Protein AF-A0A2T0BB60-F1 (afdb_monomer_lite)

Secondary structure (DSSP, 8-state):
------HHHHGGGS-HHHHHHHHHHHHHHHHHHHHHHHHHHHHHHHHHHHHHHHHHHHHH---TT-HHHHHHHHHHHHHHHHHHHHHHHHHHHHHHHHHHHHHHHHHHHHHHHHT-SSTHHHHHHHHHHHHHTT--TT-

Organism: NCBI:txid52704

Radius of gyration: 24.25 Å; chains: 1; bounding box: 61×19×67 Å

pLDDT: mean 75.17, std 13.66, range [28.28, 90.0]

Sequence (139 aa):
MYKSINVEELYPQLNPKIKEEIQEVYRAKAKYEFLAMVSVILYSIIGLIFIYMFRNIIFKKHYFFNLNSLFNFCKIIIIIGGALFIVSSINNIPKNAYKKAVISLTKLFIMDICDCTSTCHCRNLVISDLHKHGINLLS

Foldseek 3Di:
DDPQDPLVVLVVVDDVVLNVLVVQLVVLVVVLVVLVVVLVVLVVVLVVVLVVVVCCLPPVDPPPDDPVSVVVNVVSVVVSVVSNVVSVVVNVVSVVSNVVSLQVSLVVLVVVVVVDDPSVVSSVSVQVVCVVVVRHSPD

Structure (mmCIF, N/CA/C/O backbone):
data_AF-A0A2T0BB60-F1
#
_entry.id   AF-A0A2T0BB60-F1
#
loop_
_atom_site.group_PDB
_atom_site.id
_atom_site.type_symbol
_atom_site.label_atom_id
_atom_site.label_alt_id
_atom_site.label_comp_id
_atom_site.label_asym_id
_atom_site.label_entity_id
_atom_site.label_seq_id
_atom_site.pdbx_PDB_ins_code
_atom_site.Cartn_x
_atom_site.Cartn_y
_atom_site.Cartn_z
_atom_site.occupancy
_atom_site.B_iso_or_equiv
_atom_site.auth_seq_id
_atom_site.auth_comp_id
_atom_site.auth_asym_id
_atom_site.auth_atom_id
_atom_site.pdbx_PDB_model_num
ATOM 1 N N . MET A 1 1 ? -29.743 1.229 -4.498 1.00 30.45 1 MET A N 1
ATOM 2 C CA . MET A 1 1 ? -30.095 2.050 -3.321 1.00 30.45 1 MET A CA 1
ATOM 3 C C . MET A 1 1 ? -29.820 1.196 -2.088 1.00 30.45 1 MET A C 1
ATOM 5 O O . MET A 1 1 ? -30.669 0.416 -1.683 1.00 30.45 1 MET A O 1
ATOM 9 N N . TYR A 1 2 ? -28.576 1.198 -1.608 1.00 28.28 2 TYR A N 1
ATOM 10 C CA . TYR A 1 2 ? -28.154 0.330 -0.508 1.00 28.28 2 TYR A CA 1
ATOM 11 C C . TYR A 1 2 ? -28.341 1.086 0.803 1.00 28.28 2 TYR A C 1
ATOM 13 O O . TYR A 1 2 ? -27.730 2.133 0.988 1.00 28.28 2 TYR A O 1
ATOM 21 N N . LYS A 1 3 ? -29.196 0.564 1.692 1.00 34.12 3 LYS A N 1
ATOM 22 C CA . LYS A 1 3 ? -29.244 0.988 3.094 1.00 34.12 3 LYS A CA 1
ATOM 23 C C . LYS A 1 3 ? -27.885 0.658 3.713 1.00 34.12 3 LYS A C 1
ATOM 25 O O . LYS A 1 3 ? -27.627 -0.496 4.060 1.00 34.12 3 LYS A O 1
ATOM 30 N N . SER A 1 4 ? -27.000 1.650 3.785 1.00 38.69 4 SER A N 1
ATOM 31 C CA . SER A 1 4 ? -25.900 1.632 4.735 1.00 38.69 4 SER A CA 1
ATOM 32 C C . SER A 1 4 ? -26.531 1.469 6.110 1.00 38.69 4 SER A C 1
ATOM 34 O O . SER A 1 4 ? -27.452 2.191 6.484 1.00 38.69 4 SER A O 1
ATOM 36 N N . ILE A 1 5 ? -26.092 0.458 6.847 1.00 42.22 5 ILE A N 1
ATOM 37 C CA . ILE A 1 5 ? -26.341 0.427 8.284 1.00 42.22 5 ILE A CA 1
ATOM 38 C C . ILE A 1 5 ? -25.773 1.746 8.829 1.00 42.22 5 ILE A C 1
ATOM 40 O O . ILE A 1 5 ? -24.686 2.136 8.405 1.00 42.22 5 ILE A O 1
ATOM 44 N N . ASN A 1 6 ? -26.532 2.432 9.685 1.00 45.09 6 ASN A N 1
ATOM 45 C CA . ASN A 1 6 ? -26.247 3.733 10.300 1.00 45.09 6 ASN A CA 1
ATOM 46 C C . ASN A 1 6 ? -24.914 3.761 11.083 1.00 45.09 6 ASN A C 1
ATOM 48 O O . ASN A 1 6 ? -24.901 3.881 12.306 1.00 45.09 6 ASN A O 1
ATOM 52 N N . VAL A 1 7 ? -23.767 3.672 10.405 1.00 52.38 7 VAL A N 1
ATOM 53 C CA . VAL A 1 7 ? -22.451 3.881 11.029 1.00 52.38 7 VAL A CA 1
ATOM 54 C C . VAL A 1 7 ? -22.387 5.302 11.604 1.00 52.38 7 VAL A C 1
ATOM 56 O O . VAL A 1 7 ? -21.813 5.488 12.669 1.00 52.38 7 VAL A O 1
ATOM 59 N N . GLU A 1 8 ? -23.080 6.273 11.001 1.00 53.25 8 GLU A N 1
ATOM 60 C CA . GLU A 1 8 ? -23.204 7.647 11.513 1.00 53.25 8 GLU A CA 1
ATOM 61 C C . GLU A 1 8 ? -23.930 7.768 12.866 1.00 53.25 8 GLU A C 1
ATOM 63 O O . GLU A 1 8 ? -23.579 8.649 13.645 1.00 53.25 8 GLU A O 1
ATOM 68 N N . GLU A 1 9 ? -24.880 6.886 13.205 1.00 55.22 9 GLU A N 1
ATOM 69 C CA . GLU A 1 9 ? -25.570 6.938 14.512 1.00 55.22 9 GLU A CA 1
ATOM 70 C C . GLU A 1 9 ? -24.784 6.230 15.627 1.00 55.22 9 GLU A C 1
ATOM 72 O O . GLU A 1 9 ? -24.948 6.539 16.808 1.00 55.22 9 GLU A O 1
ATOM 77 N N . LEU A 1 10 ? -23.896 5.299 15.264 1.00 60.03 10 LEU A N 1
ATOM 78 C CA . LEU A 1 10 ? -23.135 4.464 16.202 1.00 60.03 10 LEU A CA 1
ATOM 79 C C . LEU A 1 10 ? -21.695 4.958 16.412 1.00 60.03 10 LEU A C 1
ATOM 81 O O . LEU A 1 10 ? -21.126 4.769 17.488 1.00 60.03 10 LEU A 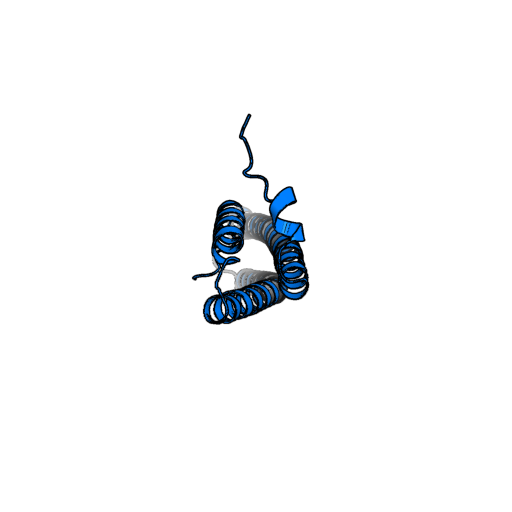O 1
ATOM 85 N N . TYR A 1 11 ? -21.119 5.658 15.431 1.00 62.97 11 TYR A N 1
ATOM 86 C CA . TYR A 1 11 ? -19.813 6.312 15.540 1.00 62.97 11 TYR A CA 1
ATOM 87 C C . TYR A 1 11 ? -19.708 7.309 16.713 1.00 62.97 11 TYR A C 1
ATOM 89 O O . TYR A 1 11 ? -18.658 7.357 17.356 1.00 62.97 11 TYR A O 1
ATOM 97 N N . PRO A 1 12 ? -20.754 8.081 17.081 1.00 66.06 12 PRO A N 1
ATOM 98 C CA . PRO A 1 12 ? -20.740 8.950 18.256 1.00 66.06 12 PRO A CA 1
ATOM 99 C C . PRO A 1 12 ? -20.529 8.194 19.574 1.00 66.06 12 PRO A C 1
ATOM 101 O O . PRO A 1 12 ? -19.907 8.749 20.477 1.00 66.06 12 PRO A O 1
ATOM 104 N N . GLN A 1 13 ? -20.969 6.936 19.659 1.00 67.38 13 GLN A N 1
ATOM 105 C CA . GLN A 1 13 ? -20.928 6.121 20.878 1.00 67.38 13 GLN A CA 1
ATOM 106 C C . GLN A 1 13 ? -19.587 5.403 21.095 1.00 67.38 13 GLN A C 1
ATOM 108 O O . GLN A 1 13 ? -19.355 4.848 22.166 1.00 67.38 13 GLN A O 1
ATOM 113 N N . LEU A 1 14 ? -18.694 5.409 20.100 1.00 70.19 14 LEU A N 1
ATOM 114 C CA . LEU A 1 14 ? -17.349 4.851 20.250 1.00 70.19 14 LEU A CA 1
ATOM 115 C C . LEU A 1 14 ? -16.504 5.695 21.204 1.00 70.19 14 LEU A C 1
ATOM 117 O O . LEU A 1 14 ? -16.644 6.918 21.278 1.00 70.19 14 LEU A O 1
ATOM 121 N N . ASN A 1 15 ? -15.547 5.040 21.856 1.00 76.25 15 ASN A N 1
ATOM 122 C CA . ASN A 1 15 ? -14.494 5.723 22.591 1.00 76.25 15 ASN A CA 1
ATOM 123 C C . ASN A 1 15 ? -13.767 6.716 21.651 1.00 76.25 15 ASN A C 1
ATOM 125 O O . ASN A 1 15 ? -13.384 6.321 20.544 1.00 76.25 15 ASN A O 1
ATOM 129 N N . PRO A 1 16 ? -13.560 7.989 22.046 1.00 80.00 16 PRO A N 1
ATOM 130 C CA . PRO A 1 16 ? -12.864 8.985 21.225 1.00 80.00 16 PRO A CA 1
ATOM 131 C C . PRO A 1 16 ? -11.505 8.500 20.704 1.00 80.00 16 PRO A C 1
ATOM 133 O O . PRO A 1 16 ? -11.185 8.746 19.543 1.00 80.00 16 PRO A O 1
ATOM 136 N N . LYS A 1 17 ? -10.766 7.711 21.493 1.00 82.12 17 LYS A N 1
ATOM 137 C CA . LYS A 1 17 ? -9.478 7.138 21.079 1.00 82.12 17 LYS A CA 1
ATOM 138 C C . LYS A 1 17 ? -9.600 6.182 19.885 1.00 82.12 17 LYS A C 1
ATOM 140 O O . LYS A 1 17 ? -8.752 6.176 19.002 1.00 82.12 17 LYS A O 1
ATOM 145 N N . ILE A 1 18 ? -10.675 5.392 19.829 1.00 81.25 18 ILE A N 1
ATOM 146 C CA . ILE A 1 18 ? -10.946 4.487 18.701 1.00 81.25 18 ILE A CA 1
ATOM 147 C C . ILE A 1 18 ? -11.298 5.298 17.448 1.00 81.25 18 ILE A C 1
ATOM 149 O O . ILE A 1 18 ? -10.870 4.949 16.352 1.00 81.25 18 ILE A O 1
ATOM 153 N N . LYS A 1 19 ? -12.033 6.408 17.596 1.00 81.69 19 LYS A N 1
ATOM 154 C CA . LYS A 1 19 ? -12.380 7.289 16.468 1.00 81.69 19 LYS A CA 1
ATOM 155 C C . LYS A 1 19 ? -11.147 7.932 15.839 1.00 81.69 19 LYS A C 1
ATOM 157 O O . LYS A 1 19 ? -11.060 8.000 14.616 1.00 81.69 19 LYS A O 1
ATOM 162 N N . GLU A 1 20 ? -10.209 8.404 16.656 1.00 85.81 20 GLU A N 1
ATOM 163 C CA . GLU A 1 20 ? -8.950 8.985 16.174 1.00 85.81 20 GLU A CA 1
ATOM 164 C C . GLU A 1 20 ? -8.145 7.970 15.354 1.00 85.81 20 GLU A C 1
ATOM 166 O O . GLU A 1 20 ? -7.708 8.268 14.243 1.00 85.81 20 GLU A O 1
ATOM 171 N N . GLU A 1 21 ? -8.043 6.739 15.846 1.00 85.19 21 GLU A N 1
ATOM 172 C CA . GLU A 1 21 ? -7.297 5.662 15.188 1.00 85.19 21 GLU A CA 1
ATOM 173 C C . GLU A 1 21 ? -7.980 5.171 13.906 1.00 85.19 21 GLU A C 1
ATOM 175 O O . GLU A 1 21 ? -7.317 4.902 12.904 1.00 85.19 21 GLU A O 1
ATOM 180 N N . ILE A 1 22 ? -9.315 5.148 13.868 1.00 85.12 22 ILE A N 1
ATOM 181 C CA . ILE A 1 22 ? -10.064 4.913 12.627 1.00 85.12 22 ILE A CA 1
ATOM 182 C C . ILE A 1 22 ? -9.724 5.989 11.585 1.00 85.12 22 ILE A C 1
ATOM 184 O O . ILE A 1 22 ? -9.427 5.662 10.432 1.00 85.12 22 ILE A O 1
ATOM 188 N N . GLN A 1 23 ? -9.724 7.271 11.968 1.00 86.56 23 GLN A N 1
ATOM 189 C CA . GLN A 1 23 ? -9.352 8.356 11.055 1.00 86.56 23 GLN A CA 1
ATOM 190 C C . GLN A 1 23 ? -7.903 8.237 10.574 1.00 86.56 23 GLN A C 1
ATOM 192 O O . GLN A 1 23 ? -7.628 8.494 9.398 1.00 86.56 23 GLN A O 1
ATOM 197 N N . GLU A 1 24 ? -6.977 7.836 11.445 1.00 87.94 24 GLU A N 1
ATOM 198 C CA . GLU A 1 24 ? -5.583 7.596 11.075 1.00 87.94 24 GLU A CA 1
ATOM 199 C C . GLU A 1 24 ? -5.461 6.468 10.043 1.00 87.94 24 GLU A C 1
ATOM 201 O O . GLU A 1 24 ? -4.794 6.647 9.019 1.00 87.94 24 GLU A O 1
ATOM 206 N N . VAL A 1 25 ? -6.171 5.354 10.240 1.00 87.69 25 VAL A N 1
ATOM 207 C CA . VAL A 1 25 ? -6.211 4.238 9.284 1.00 87.69 25 VAL A CA 1
ATOM 208 C C . VAL A 1 25 ? -6.734 4.692 7.921 1.00 87.69 25 VAL A C 1
ATOM 210 O O . VAL A 1 25 ? -6.100 4.392 6.907 1.00 87.69 25 VAL A O 1
ATOM 213 N N . TYR A 1 26 ? -7.833 5.451 7.866 1.00 86.31 26 TYR A N 1
ATOM 214 C CA . TYR A 1 26 ? -8.362 5.969 6.599 1.00 86.31 26 TYR A CA 1
ATOM 215 C C . TYR A 1 26 ? -7.388 6.928 5.905 1.00 86.31 26 TYR A C 1
ATOM 217 O O . TYR A 1 26 ? -7.154 6.802 4.701 1.00 86.31 26 TYR A O 1
ATOM 225 N N . ARG A 1 27 ? -6.764 7.855 6.646 1.00 87.94 27 ARG A N 1
ATOM 226 C CA . ARG A 1 27 ? -5.758 8.780 6.093 1.00 87.94 27 ARG A CA 1
ATOM 227 C C . ARG A 1 27 ? -4.540 8.031 5.552 1.00 87.94 27 ARG A C 1
ATOM 229 O O . ARG A 1 27 ? -4.076 8.323 4.448 1.00 87.94 27 ARG A O 1
ATOM 236 N N . ALA A 1 28 ? -4.029 7.059 6.306 1.00 86.75 28 ALA A N 1
ATOM 237 C CA . ALA A 1 28 ? -2.888 6.248 5.900 1.00 86.75 28 ALA A CA 1
ATOM 238 C C . ALA A 1 28 ? -3.219 5.383 4.675 1.00 86.75 28 ALA A C 1
ATOM 240 O O . ALA A 1 28 ? -2.400 5.286 3.758 1.00 86.75 28 ALA A O 1
ATOM 241 N N . LYS A 1 29 ? -4.432 4.822 4.622 1.00 87.00 29 LYS A N 1
ATOM 242 C CA . LYS A 1 29 ? -4.932 4.050 3.483 1.00 87.00 29 LYS A CA 1
ATOM 243 C C . LYS A 1 29 ? -5.022 4.893 2.215 1.00 87.00 29 LYS A C 1
ATOM 245 O O . LYS A 1 29 ? -4.436 4.510 1.208 1.00 87.00 29 LYS A O 1
ATOM 250 N N . ALA A 1 30 ? -5.673 6.054 2.275 1.00 85.69 30 ALA A N 1
ATOM 251 C CA . ALA A 1 30 ? -5.806 6.946 1.124 1.00 85.69 30 ALA A CA 1
ATOM 252 C C . ALA A 1 30 ? -4.433 7.365 0.570 1.00 85.69 30 ALA A C 1
ATOM 254 O O . ALA A 1 30 ? -4.198 7.337 -0.638 1.00 85.69 30 ALA A O 1
ATOM 255 N N . LYS A 1 31 ? -3.482 7.684 1.459 1.00 87.69 31 LYS A N 1
ATOM 256 C CA . LYS A 1 31 ? -2.104 8.016 1.073 1.00 87.69 31 LYS A CA 1
ATOM 257 C C . LYS A 1 31 ? -1.380 6.833 0.423 1.00 87.69 31 LYS A C 1
ATOM 259 O O . LYS A 1 31 ? -0.646 7.029 -0.545 1.00 87.69 31 LYS A O 1
ATOM 264 N N . TYR A 1 32 ? -1.565 5.625 0.952 1.00 88.44 32 TYR A N 1
ATOM 265 C CA . TYR A 1 32 ? -0.999 4.403 0.385 1.00 88.44 32 TYR A CA 1
ATOM 266 C C . TYR A 1 32 ? -1.568 4.098 -1.006 1.00 88.44 32 TYR A C 1
ATOM 268 O O . TYR A 1 32 ? -0.790 3.870 -1.929 1.00 88.44 32 TYR A O 1
ATOM 276 N N . GLU A 1 33 ? -2.888 4.149 -1.181 1.00 86.88 33 GLU A N 1
ATOM 277 C CA . GLU A 1 33 ? -3.550 3.896 -2.467 1.00 86.88 33 GLU A CA 1
ATOM 278 C C . GLU A 1 33 ? -3.145 4.920 -3.529 1.00 86.88 33 GLU A C 1
ATOM 280 O O . GLU A 1 33 ? -2.814 4.542 -4.654 1.00 86.88 33 GLU A O 1
ATOM 285 N N . PHE A 1 34 ? -3.072 6.201 -3.160 1.00 87.06 34 PHE A N 1
ATOM 286 C CA . PHE A 1 34 ? -2.591 7.251 -4.053 1.00 87.06 34 PHE A CA 1
ATOM 287 C C . PHE A 1 34 ? -1.157 6.981 -4.533 1.00 87.06 34 PHE A 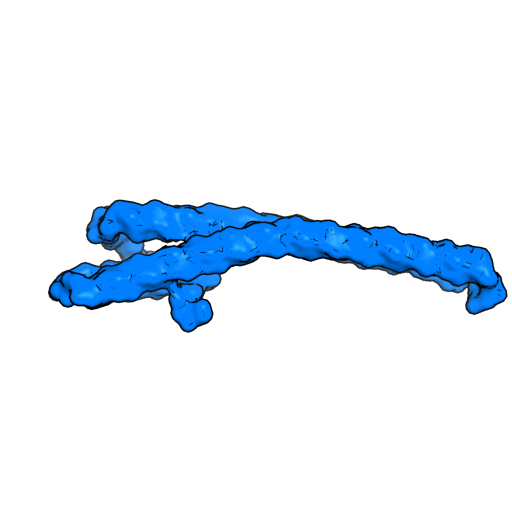C 1
ATOM 289 O O . PHE A 1 34 ? -0.884 6.994 -5.733 1.00 87.06 34 PHE A O 1
ATOM 296 N N . LEU A 1 35 ? -0.234 6.681 -3.614 1.00 86.38 35 LEU A N 1
ATOM 297 C CA . LEU A 1 35 ? 1.165 6.408 -3.963 1.00 86.38 35 LEU A CA 1
ATOM 298 C C . LEU A 1 35 ? 1.336 5.106 -4.754 1.00 86.38 35 LEU A C 1
ATOM 300 O O . LEU A 1 35 ? 2.145 5.052 -5.685 1.00 86.38 35 LEU A O 1
ATOM 304 N N . ALA A 1 36 ? 0.535 4.083 -4.454 1.00 84.94 36 ALA A N 1
ATOM 305 C CA . ALA A 1 36 ? 0.492 2.854 -5.232 1.00 84.94 36 ALA A CA 1
ATOM 306 C C . ALA A 1 36 ? 0.030 3.123 -6.674 1.00 84.94 36 ALA A C 1
ATOM 308 O O . ALA A 1 36 ? 0.681 2.664 -7.612 1.00 84.94 36 ALA A O 1
ATOM 309 N N . MET A 1 37 ? -1.025 3.924 -6.865 1.00 87.00 37 MET A N 1
ATOM 310 C CA . MET A 1 37 ? -1.506 4.326 -8.190 1.00 87.00 37 MET A CA 1
ATOM 311 C C . MET A 1 37 ? -0.438 5.104 -8.968 1.00 87.00 37 MET A C 1
ATOM 313 O O . MET A 1 37 ? -0.131 4.756 -10.109 1.00 87.00 37 MET A O 1
ATOM 317 N N . VAL A 1 38 ? 0.186 6.108 -8.340 1.00 86.00 38 VAL A N 1
ATOM 318 C CA . VAL A 1 38 ? 1.292 6.878 -8.940 1.00 86.00 38 VAL A CA 1
ATOM 319 C C . VAL A 1 38 ? 2.436 5.952 -9.353 1.00 86.00 38 VAL A C 1
ATOM 321 O O . VAL A 1 38 ? 3.009 6.100 -10.430 1.00 86.00 38 VAL A O 1
ATOM 324 N N . SER A 1 39 ? 2.739 4.947 -8.539 1.00 84.56 39 SER A N 1
ATOM 325 C CA . SER A 1 39 ? 3.808 3.999 -8.833 1.00 84.56 39 SER A CA 1
ATOM 326 C C . SER A 1 39 ? 3.497 3.073 -9.997 1.00 84.56 39 SER A C 1
ATOM 328 O O . SER A 1 39 ? 4.388 2.799 -10.792 1.00 84.56 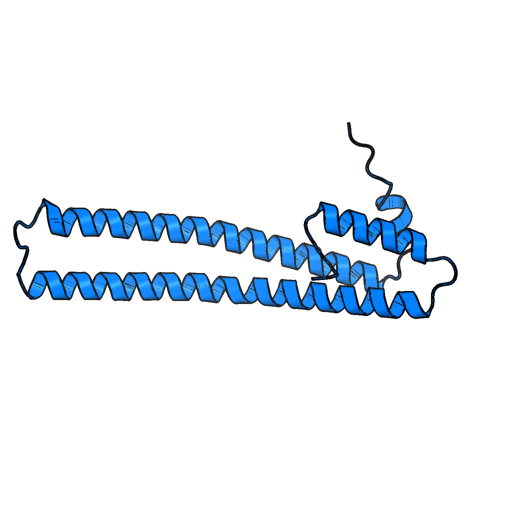39 SER A O 1
ATOM 330 N N . VAL A 1 40 ? 2.249 2.624 -10.150 1.00 85.75 40 VAL A N 1
ATOM 331 C CA . VAL A 1 40 ? 1.819 1.859 -11.334 1.00 85.75 40 VAL A CA 1
ATOM 332 C C . VAL A 1 40 ? 2.004 2.686 -12.608 1.00 85.75 40 VAL A C 1
ATOM 334 O O . VAL A 1 40 ? 2.505 2.172 -13.612 1.00 85.75 40 VAL A O 1
ATOM 337 N N . ILE A 1 41 ? 1.670 3.979 -12.564 1.00 86.38 41 ILE A N 1
ATOM 338 C CA . ILE A 1 41 ? 1.892 4.902 -13.685 1.00 86.38 41 ILE A CA 1
ATOM 339 C C . ILE A 1 41 ? 3.391 5.024 -13.985 1.00 86.38 41 ILE A C 1
ATOM 341 O O . ILE A 1 41 ? 3.801 4.862 -15.134 1.00 86.38 41 ILE A O 1
ATOM 345 N N . LEU A 1 42 ? 4.227 5.234 -12.964 1.00 83.44 42 LEU A N 1
ATOM 346 C CA . LEU A 1 42 ? 5.681 5.320 -13.125 1.00 83.44 42 LEU A CA 1
ATOM 347 C C . LEU A 1 42 ? 6.278 4.029 -13.697 1.00 83.44 42 LEU A C 1
ATOM 349 O O . LEU A 1 42 ? 7.085 4.093 -14.622 1.00 83.44 42 LEU A O 1
ATOM 353 N N . TYR A 1 43 ? 5.848 2.859 -13.219 1.00 85.88 43 TYR A N 1
ATOM 354 C CA . TYR A 1 43 ? 6.273 1.572 -13.771 1.00 85.88 43 TYR A CA 1
ATOM 355 C C . TYR A 1 43 ? 5.873 1.411 -15.239 1.00 85.88 43 TYR A C 1
ATOM 357 O O . TYR A 1 43 ? 6.673 0.927 -16.039 1.00 85.88 43 TYR A O 1
ATOM 365 N N . SER A 1 44 ? 4.681 1.876 -15.614 1.00 86.06 44 SER A N 1
ATOM 366 C CA . SER A 1 44 ? 4.215 1.851 -17.004 1.00 86.06 44 SER A CA 1
ATOM 367 C C . SER A 1 44 ? 5.065 2.757 -17.902 1.00 86.06 44 SER A C 1
ATOM 369 O O . SER A 1 44 ? 5.475 2.340 -18.985 1.00 86.06 44 SER A O 1
ATOM 371 N N . ILE A 1 45 ? 5.407 3.964 -17.435 1.00 86.88 45 ILE A N 1
ATOM 372 C CA . ILE A 1 45 ? 6.303 4.891 -18.145 1.00 86.88 45 ILE A CA 1
ATOM 373 C C . ILE A 1 45 ? 7.693 4.268 -18.319 1.00 86.88 45 ILE A C 1
ATOM 375 O O . ILE A 1 45 ? 8.226 4.254 -19.428 1.00 86.88 45 ILE A O 1
ATOM 379 N N . ILE A 1 46 ? 8.267 3.705 -17.251 1.00 84.50 46 ILE A N 1
ATOM 380 C CA . ILE A 1 46 ? 9.574 3.034 -17.290 1.00 84.50 46 ILE A CA 1
ATOM 381 C C . ILE A 1 46 ? 9.552 1.862 -18.283 1.00 84.50 46 ILE A C 1
ATOM 383 O O . ILE A 1 46 ? 10.478 1.718 -19.082 1.00 84.50 46 ILE A O 1
ATOM 387 N N . GLY A 1 47 ? 8.484 1.059 -18.287 1.00 84.31 47 GLY A N 1
ATOM 388 C CA . GLY A 1 47 ? 8.302 -0.044 -19.231 1.00 84.31 47 GLY A CA 1
ATOM 389 C C . GLY A 1 47 ? 8.236 0.422 -20.688 1.00 84.31 47 GLY A C 1
ATOM 390 O O . GLY A 1 47 ? 8.900 -0.153 -21.550 1.00 84.31 47 GLY A O 1
ATOM 391 N N . LEU A 1 48 ? 7.508 1.506 -20.971 1.00 86.19 48 LEU A N 1
ATOM 392 C CA . LEU A 1 48 ? 7.442 2.097 -22.312 1.00 86.19 48 LEU A CA 1
ATOM 393 C C . LEU A 1 48 ? 8.804 2.628 -22.775 1.00 86.19 48 LEU A C 1
ATOM 395 O O . LEU A 1 48 ? 9.196 2.386 -23.918 1.00 86.19 48 LEU A O 1
ATOM 399 N N . ILE A 1 49 ? 9.549 3.298 -21.889 1.00 83.94 49 ILE A N 1
ATOM 400 C CA . ILE A 1 49 ? 10.913 3.765 -22.175 1.00 83.94 49 ILE A CA 1
ATOM 401 C C . ILE A 1 49 ? 11.821 2.572 -22.486 1.00 83.94 49 ILE A C 1
ATOM 403 O O . ILE A 1 49 ? 12.536 2.600 -23.489 1.00 83.94 49 ILE A O 1
ATOM 407 N N . PHE A 1 50 ? 11.758 1.503 -21.686 1.00 82.31 50 PHE A N 1
ATOM 408 C CA . PHE A 1 50 ? 12.530 0.285 -21.927 1.00 82.31 50 PHE A CA 1
ATOM 409 C C . PHE A 1 50 ? 12.227 -0.316 -23.302 1.00 82.31 50 PHE A C 1
ATOM 411 O O . PHE A 1 50 ? 13.153 -0.557 -24.074 1.00 82.31 50 PHE A O 1
ATOM 418 N N . ILE A 1 51 ? 10.948 -0.495 -23.649 1.00 83.56 51 ILE A N 1
ATOM 419 C CA . ILE A 1 51 ? 10.526 -1.042 -24.947 1.00 83.56 51 ILE A CA 1
ATOM 420 C C . ILE A 1 51 ? 11.015 -0.154 -26.098 1.00 83.56 51 ILE A C 1
ATOM 422 O O . ILE A 1 51 ? 11.537 -0.665 -27.092 1.00 83.56 51 ILE A O 1
ATOM 426 N N . TYR A 1 52 ? 10.890 1.170 -25.970 1.00 80.62 52 TYR A N 1
ATOM 427 C CA . TYR A 1 52 ? 11.350 2.117 -26.984 1.00 80.62 52 TYR A CA 1
ATOM 428 C C . TYR A 1 52 ? 12.867 2.031 -27.202 1.00 80.62 52 TYR A C 1
ATOM 430 O O . TYR A 1 52 ? 13.331 1.917 -28.341 1.00 80.62 52 TYR A O 1
ATOM 438 N N . MET A 1 53 ? 13.648 2.027 -26.117 1.00 75.44 53 MET A N 1
ATOM 439 C CA . MET A 1 53 ? 15.106 1.905 -26.187 1.00 75.44 53 MET A CA 1
ATOM 440 C C . MET A 1 53 ? 15.538 0.542 -26.736 1.00 75.44 53 MET A C 1
ATOM 442 O O . MET A 1 53 ? 16.403 0.481 -27.610 1.00 75.44 53 MET A O 1
ATOM 446 N N . PHE A 1 54 ? 14.902 -0.541 -26.286 1.00 73.75 54 PHE A N 1
ATOM 447 C CA . PHE A 1 54 ? 15.169 -1.906 -26.734 1.00 73.75 54 PHE A CA 1
ATOM 448 C C . PHE A 1 54 ? 14.901 -2.074 -28.233 1.00 73.75 54 PHE A C 1
ATOM 450 O O . PHE A 1 54 ? 15.758 -2.566 -28.969 1.00 73.75 54 PHE A O 1
ATOM 457 N N . ARG A 1 55 ? 13.757 -1.568 -28.718 1.00 74.94 55 ARG A N 1
ATOM 458 C CA . ARG A 1 55 ? 13.415 -1.571 -30.146 1.00 74.94 55 ARG A CA 1
ATOM 459 C C . ARG A 1 55 ? 14.469 -0.836 -30.974 1.00 74.94 55 ARG A C 1
ATOM 461 O O . ARG A 1 55 ? 14.859 -1.312 -32.037 1.00 74.94 55 ARG A O 1
ATOM 468 N N . ASN A 1 56 ? 14.947 0.311 -30.498 1.00 68.31 56 ASN A N 1
ATOM 469 C CA . ASN A 1 56 ? 15.934 1.109 -31.221 1.00 68.31 56 ASN A CA 1
ATOM 470 C C . ASN A 1 56 ? 17.305 0.409 -31.309 1.00 68.31 56 ASN A C 1
ATOM 472 O O . ASN A 1 56 ? 18.003 0.552 -32.310 1.00 68.31 56 ASN A O 1
ATOM 476 N N . ILE A 1 57 ? 17.680 -0.369 -30.288 1.00 67.31 57 ILE A N 1
ATOM 477 C CA . ILE A 1 57 ? 18.935 -1.133 -30.268 1.00 67.31 57 ILE A CA 1
ATOM 478 C C . ILE A 1 57 ? 18.858 -2.348 -31.202 1.00 67.31 57 ILE A C 1
ATOM 480 O O . ILE A 1 57 ? 19.782 -2.539 -31.986 1.00 67.31 57 ILE A O 1
ATOM 484 N N . ILE A 1 58 ? 17.769 -3.126 -31.171 1.00 65.12 58 ILE A N 1
ATOM 485 C CA . ILE A 1 58 ? 17.658 -4.375 -31.949 1.00 65.12 58 ILE A CA 1
ATOM 486 C C . ILE A 1 58 ? 17.330 -4.134 -33.426 1.00 65.12 58 ILE A C 1
ATOM 488 O O . ILE A 1 58 ? 17.926 -4.766 -34.292 1.00 65.12 58 ILE A O 1
ATOM 492 N N . PHE A 1 59 ? 16.390 -3.236 -33.737 1.00 62.72 59 PHE A N 1
ATOM 493 C CA . PHE A 1 59 ? 15.858 -3.125 -35.102 1.00 62.72 59 PHE A CA 1
ATOM 494 C C . PHE A 1 59 ? 16.600 -2.120 -35.988 1.00 62.72 59 PHE A C 1
ATOM 496 O O . PHE A 1 59 ? 16.565 -2.261 -37.205 1.00 62.72 59 PHE A O 1
ATOM 503 N N . LYS A 1 60 ? 17.257 -1.096 -35.420 1.00 57.34 60 LYS A N 1
ATOM 504 C CA . LYS A 1 60 ? 18.005 -0.107 -36.226 1.00 57.34 60 LYS A CA 1
ATOM 505 C C . LYS A 1 60 ? 19.494 -0.395 -36.340 1.00 57.34 60 LYS A C 1
ATOM 507 O O . LYS A 1 60 ? 20.121 0.051 -37.295 1.00 57.34 60 LYS A O 1
ATOM 512 N N . LYS A 1 61 ? 20.084 -1.100 -35.376 1.00 55.31 61 LYS A N 1
ATOM 513 C CA . LYS A 1 61 ? 21.494 -1.483 -35.425 1.00 55.31 61 LYS A CA 1
ATOM 514 C C . LYS A 1 61 ? 21.551 -2.989 -35.639 1.00 55.31 61 LYS A C 1
ATOM 516 O O . LYS A 1 61 ? 21.388 -3.740 -34.690 1.00 55.31 61 LYS A O 1
ATOM 521 N N . HIS A 1 62 ? 21.822 -3.416 -36.872 1.00 53.22 62 HIS A N 1
ATOM 522 C CA . HIS A 1 62 ? 22.182 -4.791 -37.269 1.00 53.22 62 HIS A CA 1
ATOM 523 C C . HIS A 1 62 ? 23.492 -5.288 -36.597 1.00 53.22 62 HIS A C 1
ATOM 525 O O . HIS A 1 62 ? 24.351 -5.896 -37.222 1.00 53.22 62 HIS A O 1
ATOM 531 N N . TYR A 1 63 ? 23.690 -5.009 -35.311 1.00 50.94 63 TYR A N 1
ATOM 532 C CA . TYR A 1 63 ? 24.866 -5.369 -34.534 1.00 50.94 63 TYR A CA 1
ATOM 533 C C . TYR A 1 63 ? 24.421 -6.193 -33.342 1.00 50.94 63 TYR A C 1
ATOM 535 O O . TYR A 1 63 ? 24.291 -5.688 -32.228 1.00 50.94 63 TYR A O 1
ATOM 543 N N . PHE A 1 64 ? 24.229 -7.485 -33.583 1.00 49.47 64 PHE A N 1
ATOM 544 C CA . PHE A 1 64 ? 23.989 -8.434 -32.504 1.00 49.47 64 PHE A CA 1
ATOM 545 C C . PHE A 1 64 ? 25.238 -8.650 -31.620 1.00 49.47 64 PHE A C 1
ATOM 547 O O . PHE A 1 64 ? 25.117 -9.235 -30.555 1.00 49.47 64 PHE A O 1
ATOM 554 N N . PHE A 1 65 ? 26.423 -8.131 -31.986 1.00 55.31 65 PHE A N 1
ATOM 555 C CA . PHE A 1 65 ? 27.664 -8.309 -31.212 1.00 55.31 65 PHE A CA 1
ATOM 556 C C . PHE A 1 65 ? 28.676 -7.157 -31.390 1.00 55.31 65 PHE A C 1
ATOM 558 O O . PHE A 1 65 ? 29.776 -7.352 -31.894 1.00 55.31 65 PHE A O 1
ATOM 565 N N . ASN A 1 66 ? 28.339 -5.931 -30.980 1.00 61.50 66 ASN A N 1
ATOM 566 C CA . ASN A 1 66 ? 29.365 -4.905 -30.741 1.00 61.50 66 ASN A CA 1
ATOM 567 C C . ASN A 1 66 ? 29.422 -4.603 -29.239 1.00 61.50 66 ASN A C 1
ATOM 569 O O . ASN A 1 66 ? 28.409 -4.215 -28.651 1.00 61.50 66 ASN A O 1
ATOM 573 N N . LEU A 1 67 ? 30.599 -4.776 -28.627 1.00 66.31 67 LEU A N 1
ATOM 574 C CA . LEU A 1 67 ? 30.864 -4.544 -27.198 1.00 66.31 67 LEU A CA 1
ATOM 575 C C . LEU A 1 67 ? 30.322 -3.191 -26.719 1.00 66.31 67 LEU A C 1
ATOM 577 O O . LEU A 1 67 ? 29.768 -3.097 -25.627 1.00 66.31 67 LEU A O 1
ATOM 581 N N . ASN A 1 68 ? 30.387 -2.160 -27.566 1.00 68.38 68 ASN A N 1
ATOM 582 C CA . ASN A 1 68 ? 29.899 -0.825 -27.229 1.00 68.38 68 ASN A CA 1
ATOM 583 C C . ASN A 1 68 ? 28.357 -0.747 -27.134 1.00 68.38 68 ASN A C 1
ATOM 585 O O . ASN A 1 68 ? 27.810 -0.034 -26.293 1.00 68.38 68 ASN A O 1
ATOM 589 N N . SER A 1 69 ? 27.628 -1.508 -27.957 1.00 65.25 69 SER A N 1
ATOM 590 C CA . SER A 1 69 ? 26.164 -1.626 -27.847 1.00 65.25 69 SER A CA 1
ATOM 591 C C . SER A 1 69 ? 25.760 -2.390 -26.585 1.00 65.25 69 SER A C 1
ATOM 593 O O . SER A 1 69 ? 24.805 -2.000 -25.917 1.00 65.25 69 SER A O 1
ATOM 595 N N . LEU A 1 70 ? 26.523 -3.426 -26.226 1.00 68.38 70 LEU A N 1
ATOM 596 C CA . LEU A 1 70 ? 26.296 -4.235 -25.027 1.00 68.38 70 LEU A CA 1
ATOM 597 C C . LEU A 1 70 ? 26.537 -3.415 -23.748 1.00 68.38 70 LEU A C 1
ATOM 599 O O . LEU A 1 70 ? 25.718 -3.427 -22.833 1.00 68.38 70 LEU A O 1
ATOM 603 N N . PHE A 1 71 ? 27.592 -2.595 -23.733 1.00 74.62 71 PHE A N 1
ATOM 604 C CA . PHE A 1 71 ? 27.887 -1.681 -22.628 1.00 74.62 71 PHE A CA 1
ATOM 605 C C . PHE A 1 71 ? 26.797 -0.613 -22.441 1.00 74.62 71 PHE A C 1
ATOM 607 O O . PHE A 1 71 ? 26.404 -0.300 -21.316 1.00 74.62 71 PHE A O 1
ATOM 614 N N . ASN A 1 72 ? 26.266 -0.072 -23.542 1.00 71.19 72 ASN A N 1
ATOM 615 C CA . ASN A 1 72 ? 25.152 0.877 -23.495 1.00 71.19 72 ASN A CA 1
ATOM 616 C C . ASN A 1 72 ? 23.858 0.224 -22.995 1.00 71.19 72 ASN A C 1
ATOM 618 O O . ASN A 1 72 ? 23.129 0.838 -22.219 1.00 71.19 72 ASN A O 1
ATOM 622 N N . PHE A 1 73 ? 23.597 -1.027 -23.377 1.00 70.94 73 PHE A N 1
ATOM 623 C CA . PHE A 1 73 ? 22.445 -1.780 -22.890 1.00 70.94 73 PHE A CA 1
ATOM 624 C C . PHE A 1 73 ? 22.512 -2.029 -21.375 1.00 70.94 73 PHE A C 1
ATOM 626 O O . PHE A 1 73 ? 21.547 -1.753 -20.663 1.00 70.94 73 PHE A O 1
ATOM 633 N N . CYS A 1 74 ? 23.673 -2.436 -20.855 1.00 76.44 74 CYS A N 1
ATOM 634 C CA . CYS A 1 74 ? 23.877 -2.609 -19.414 1.00 76.44 74 CYS A CA 1
ATOM 635 C C . CYS A 1 74 ? 23.671 -1.304 -18.629 1.00 76.44 74 CYS A C 1
ATOM 637 O O . CYS A 1 74 ? 23.014 -1.314 -17.590 1.00 76.44 74 CYS A O 1
ATOM 639 N N . LYS A 1 75 ? 24.162 -0.162 -19.134 1.00 79.31 75 LYS A N 1
ATOM 640 C CA . LYS A 1 75 ? 23.923 1.153 -18.506 1.00 79.31 75 LYS A CA 1
ATOM 641 C C . LYS A 1 75 ? 22.432 1.479 -18.406 1.00 79.31 75 LYS A C 1
ATOM 643 O O . LYS A 1 75 ? 21.983 1.957 -17.369 1.00 79.31 75 LYS A O 1
ATOM 648 N N . ILE A 1 76 ? 21.664 1.189 -19.456 1.00 77.94 76 ILE A N 1
ATOM 649 C CA . ILE A 1 76 ? 20.211 1.408 -19.481 1.00 77.94 76 ILE A CA 1
ATOM 650 C C . ILE A 1 76 ? 19.510 0.527 -18.442 1.00 77.94 76 ILE A C 1
ATOM 652 O O . ILE A 1 76 ? 18.665 1.027 -17.702 1.00 77.94 76 ILE A O 1
ATOM 656 N N . ILE A 1 77 ? 19.895 -0.749 -18.328 1.00 80.69 77 ILE A N 1
ATOM 657 C CA . ILE A 1 77 ? 19.357 -1.656 -17.302 1.00 80.69 77 ILE A CA 1
ATOM 658 C C . ILE A 1 77 ? 19.646 -1.128 -15.894 1.00 80.69 77 ILE A C 1
ATOM 660 O O . ILE A 1 77 ? 18.748 -1.133 -15.058 1.00 80.69 77 ILE A O 1
ATOM 664 N N . ILE A 1 78 ? 20.861 -0.638 -15.629 1.00 83.12 78 ILE A N 1
ATOM 665 C CA . ILE A 1 78 ? 21.232 -0.086 -14.316 1.00 83.12 78 ILE A CA 1
ATOM 666 C C . ILE A 1 78 ? 20.386 1.151 -13.982 1.00 83.12 78 ILE A C 1
ATOM 668 O O . ILE A 1 78 ? 19.862 1.250 -12.873 1.00 83.12 78 ILE A O 1
ATOM 672 N N . ILE A 1 79 ? 20.205 2.068 -14.938 1.00 81.38 79 ILE A N 1
ATOM 673 C CA . ILE A 1 79 ? 19.383 3.276 -14.751 1.00 81.38 79 ILE A CA 1
ATOM 674 C C . ILE A 1 79 ? 17.924 2.899 -14.465 1.00 81.38 79 ILE A C 1
ATOM 676 O O . ILE A 1 79 ? 17.316 3.427 -13.534 1.00 81.38 79 ILE A O 1
ATOM 680 N N . ILE A 1 80 ? 17.370 1.951 -15.225 1.00 82.94 80 ILE A N 1
ATOM 681 C CA . ILE A 1 80 ? 15.998 1.467 -15.038 1.00 82.94 80 ILE A CA 1
ATOM 682 C C . ILE A 1 80 ? 15.852 0.757 -13.693 1.00 82.94 80 ILE A C 1
ATOM 684 O O . ILE A 1 80 ? 14.921 1.052 -12.951 1.00 82.94 80 ILE A O 1
ATOM 688 N N . GLY A 1 81 ? 16.789 -0.123 -13.337 1.00 82.56 81 GLY A N 1
ATOM 689 C CA . GLY A 1 81 ? 16.808 -0.803 -12.043 1.00 82.56 81 GLY A CA 1
ATOM 690 C C . GLY A 1 81 ? 16.845 0.179 -10.871 1.00 82.56 81 GLY A C 1
ATOM 691 O O . GLY A 1 81 ? 16.085 0.023 -9.917 1.00 82.56 81 GLY A O 1
ATOM 692 N N . GLY A 1 82 ? 17.651 1.240 -10.973 1.00 86.56 82 GLY A N 1
ATOM 693 C CA . GLY A 1 82 ? 17.689 2.323 -9.989 1.00 86.56 82 GLY A CA 1
ATOM 694 C C . GLY A 1 82 ? 16.356 3.067 -9.873 1.00 86.56 82 GLY A C 1
ATOM 695 O O . GLY A 1 82 ? 15.864 3.281 -8.766 1.00 86.56 82 GLY A O 1
ATOM 696 N N . ALA A 1 83 ? 15.721 3.395 -11.001 1.00 82.12 83 ALA A N 1
ATOM 697 C CA . ALA A 1 83 ? 14.405 4.031 -11.009 1.00 82.12 83 ALA A CA 1
ATOM 698 C C . ALA A 1 83 ? 13.329 3.138 -10.361 1.00 82.12 83 ALA A C 1
ATOM 700 O O . ALA A 1 83 ? 12.556 3.613 -9.528 1.00 82.12 83 ALA A O 1
ATOM 701 N N . LEU A 1 84 ? 13.321 1.835 -10.668 1.00 83.94 84 LEU A N 1
ATOM 702 C CA . LEU A 1 84 ? 12.415 0.862 -10.047 1.00 83.94 84 LEU A CA 1
ATOM 703 C C . LEU A 1 84 ? 12.634 0.767 -8.530 1.00 83.94 84 LEU A C 1
ATOM 705 O O . LEU A 1 84 ? 11.669 0.737 -7.764 1.00 83.94 84 LEU A O 1
ATOM 709 N N . PHE A 1 85 ? 13.892 0.759 -8.085 1.00 86.25 85 PHE A N 1
ATOM 710 C CA . PHE A 1 85 ? 14.238 0.711 -6.666 1.00 86.25 85 PHE A CA 1
ATOM 711 C C . PHE A 1 85 ? 13.754 1.952 -5.904 1.00 86.25 85 PHE A C 1
ATOM 713 O O . PHE A 1 85 ? 13.206 1.823 -4.806 1.00 86.25 85 PHE A O 1
ATOM 720 N N . ILE A 1 86 ? 13.899 3.145 -6.488 1.00 84.06 86 ILE A N 1
ATOM 721 C CA . ILE A 1 86 ? 13.430 4.403 -5.888 1.00 84.06 86 ILE A CA 1
ATOM 722 C C . ILE A 1 86 ? 11.904 4.390 -5.742 1.00 84.06 86 ILE A C 1
ATOM 724 O O . ILE A 1 86 ? 11.395 4.648 -4.651 1.00 84.06 86 ILE A O 1
ATOM 728 N N . VAL A 1 87 ? 11.173 4.025 -6.800 1.00 81.38 87 VAL A N 1
ATOM 729 C CA . VAL A 1 87 ? 9.700 3.934 -6.773 1.00 81.38 87 VAL A CA 1
ATOM 730 C C . VAL A 1 87 ? 9.233 2.928 -5.716 1.00 81.38 87 VAL A C 1
ATOM 732 O O . VAL A 1 87 ? 8.348 3.224 -4.911 1.00 81.38 87 VAL A O 1
ATOM 735 N N . SER A 1 88 ? 9.871 1.759 -5.654 1.00 79.69 88 SER A N 1
ATOM 736 C CA . SER A 1 88 ? 9.582 0.738 -4.642 1.00 79.69 88 SER A CA 1
ATOM 737 C C . SER A 1 88 ? 9.844 1.238 -3.214 1.00 79.69 88 SER A C 1
ATOM 739 O O . SER A 1 88 ? 9.015 1.054 -2.318 1.00 79.69 88 SER A O 1
ATOM 741 N N . SER A 1 89 ? 10.956 1.943 -3.000 1.00 81.81 89 SER A N 1
ATOM 742 C CA . SER A 1 89 ? 11.325 2.495 -1.691 1.00 81.81 89 SER A CA 1
ATOM 743 C C . SER A 1 89 ? 10.337 3.562 -1.211 1.00 81.81 89 SER A C 1
ATOM 745 O O . SER A 1 89 ? 9.938 3.543 -0.046 1.00 81.81 89 SER A O 1
ATOM 747 N N . ILE A 1 90 ? 9.869 4.436 -2.109 1.00 81.00 90 ILE A N 1
ATOM 748 C CA . ILE A 1 90 ? 8.859 5.462 -1.801 1.00 81.00 90 ILE A CA 1
ATOM 749 C C . ILE A 1 90 ? 7.530 4.820 -1.377 1.00 81.00 90 ILE A C 1
ATOM 751 O O . ILE A 1 90 ? 6.888 5.309 -0.450 1.00 81.00 90 ILE A O 1
ATOM 755 N N . ASN A 1 91 ? 7.141 3.694 -1.981 1.00 79.69 91 ASN A N 1
ATOM 756 C CA . ASN A 1 91 ? 5.914 2.971 -1.629 1.00 79.69 91 ASN A CA 1
ATOM 757 C C . ASN A 1 91 ? 5.964 2.219 -0.299 1.00 79.69 91 ASN A C 1
ATOM 759 O O . ASN A 1 91 ? 4.919 1.983 0.314 1.00 79.69 91 ASN A O 1
ATOM 763 N N . ASN A 1 92 ? 7.146 1.816 0.163 1.00 83.25 92 ASN A N 1
ATOM 764 C CA . ASN A 1 92 ? 7.255 1.051 1.405 1.00 83.25 92 ASN A CA 1
ATOM 765 C C . ASN A 1 92 ? 6.931 1.896 2.644 1.00 83.25 92 ASN A C 1
ATOM 767 O O . ASN A 1 92 ? 6.350 1.384 3.601 1.00 83.25 92 ASN A O 1
ATOM 771 N N . ILE A 1 93 ? 7.234 3.194 2.614 1.00 82.88 93 ILE A N 1
ATOM 772 C CA . ILE A 1 93 ? 6.959 4.130 3.713 1.00 82.88 93 ILE A CA 1
ATOM 773 C C . ILE A 1 93 ? 5.452 4.226 4.037 1.00 82.88 93 ILE A C 1
ATOM 775 O O . ILE A 1 93 ? 5.072 3.915 5.170 1.00 82.88 93 ILE A O 1
ATOM 779 N N . PRO A 1 94 ? 4.559 4.600 3.096 1.00 82.50 94 PRO A N 1
ATOM 780 C CA . PRO A 1 94 ? 3.123 4.687 3.365 1.00 82.50 94 PRO A CA 1
ATOM 781 C C . PRO A 1 94 ? 2.504 3.317 3.663 1.00 82.50 94 PRO A C 1
ATOM 783 O O . PRO A 1 94 ? 1.603 3.227 4.493 1.00 82.50 94 PRO A O 1
ATOM 786 N N . LYS A 1 95 ? 3.015 2.237 3.054 1.00 85.69 95 LYS A N 1
ATOM 787 C CA . LYS A 1 95 ? 2.559 0.867 3.325 1.00 85.69 95 LYS A CA 1
ATOM 788 C C . LYS A 1 95 ? 2.820 0.462 4.776 1.00 85.69 95 LYS A C 1
ATOM 790 O O . LYS A 1 95 ? 1.949 -0.114 5.423 1.00 85.69 95 LYS A O 1
ATOM 795 N N . ASN A 1 96 ? 4.004 0.776 5.298 1.00 87.56 96 ASN A N 1
ATOM 796 C CA . ASN A 1 96 ? 4.359 0.486 6.685 1.00 87.56 96 ASN A CA 1
ATOM 797 C C . ASN A 1 96 ? 3.576 1.362 7.669 1.00 87.56 96 ASN A C 1
ATOM 799 O O . ASN A 1 96 ? 3.137 0.859 8.701 1.00 87.56 96 ASN A O 1
ATOM 803 N N . ALA A 1 97 ? 3.349 2.636 7.336 1.00 86.06 97 ALA A N 1
ATOM 804 C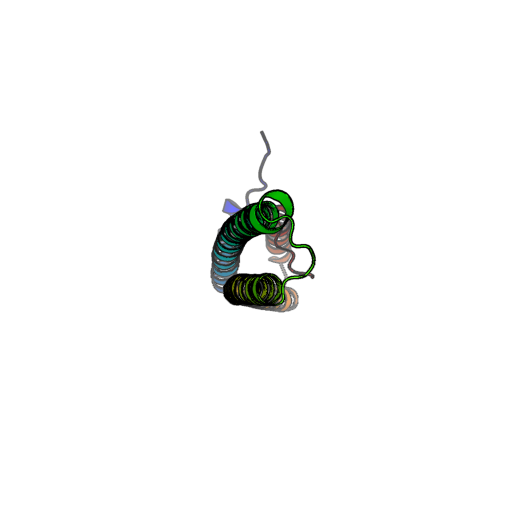 CA . ALA A 1 97 ? 2.498 3.518 8.132 1.00 86.06 97 ALA A CA 1
ATOM 805 C C . ALA A 1 97 ? 1.057 2.986 8.220 1.00 86.06 97 ALA A C 1
ATOM 807 O O . ALA A 1 97 ? 0.518 2.867 9.317 1.00 86.06 97 ALA A O 1
ATOM 808 N N . TYR A 1 98 ? 0.476 2.566 7.091 1.00 88.00 98 TYR A N 1
ATOM 809 C CA . TYR A 1 98 ? -0.850 1.946 7.054 1.00 88.00 98 TYR A CA 1
ATOM 810 C C . TYR A 1 98 ? -0.923 0.680 7.919 1.00 88.00 98 TYR A C 1
ATOM 812 O O . TYR A 1 98 ? -1.807 0.566 8.764 1.00 88.00 98 TYR A O 1
ATOM 820 N N . LYS A 1 99 ? 0.048 -0.236 7.792 1.00 88.81 99 LYS A N 1
ATOM 821 C CA . LYS A 1 99 ? 0.115 -1.439 8.642 1.00 88.81 99 LYS A CA 1
ATOM 822 C C . LYS A 1 99 ? 0.183 -1.104 10.131 1.00 88.81 99 LYS A C 1
ATOM 824 O O . LYS A 1 99 ? -0.478 -1.755 10.933 1.00 88.81 99 LYS A O 1
ATOM 829 N N . LYS A 1 100 ? 0.979 -0.100 10.506 1.00 90.00 100 LYS A N 1
ATOM 830 C CA . LYS A 1 100 ? 1.126 0.316 11.904 1.00 90.00 100 LYS A CA 1
ATOM 831 C C . LYS A 1 100 ? -0.192 0.851 12.474 1.00 90.00 100 LYS A C 1
ATOM 833 O O . LYS A 1 100 ? -0.552 0.453 13.578 1.00 90.00 100 LYS A O 1
ATOM 838 N N . ALA A 1 101 ? -0.909 1.677 11.712 1.00 87.06 101 ALA A N 1
ATOM 839 C CA . ALA A 1 101 ? -2.216 2.203 12.105 1.00 87.06 101 ALA A CA 1
ATOM 840 C C . ALA A 1 101 ? -3.252 1.077 12.275 1.00 87.06 101 ALA A C 1
ATOM 842 O O . ALA A 1 101 ? -3.942 1.015 13.288 1.00 87.06 101 ALA A O 1
ATOM 843 N N . VAL A 1 102 ? -3.296 0.114 11.343 1.00 89.12 102 VAL A N 1
ATOM 844 C CA . VAL A 1 102 ? -4.183 -1.060 11.454 1.00 89.12 102 VAL A CA 1
ATOM 845 C C . VAL A 1 102 ? -3.882 -1.862 12.724 1.00 89.12 102 VAL A C 1
ATOM 847 O O . VAL A 1 102 ? -4.799 -2.181 13.472 1.00 89.12 102 VAL A O 1
ATOM 850 N N . ILE A 1 103 ? -2.606 -2.130 13.020 1.00 89.75 103 ILE A N 1
ATOM 851 C CA . ILE A 1 103 ? -2.207 -2.850 14.241 1.00 89.75 103 ILE A CA 1
ATOM 852 C C . ILE A 1 103 ? -2.613 -2.080 15.505 1.00 89.75 103 ILE A C 1
ATOM 854 O O . ILE A 1 103 ? -3.060 -2.700 16.472 1.00 89.75 103 ILE A O 1
ATOM 858 N N . SER A 1 104 ? -2.447 -0.754 15.521 1.00 88.94 104 SER A N 1
ATOM 859 C CA . SER A 1 104 ? -2.842 0.089 16.658 1.00 88.94 104 SER A CA 1
ATOM 860 C C . SER A 1 104 ? -4.346 -0.010 16.916 1.00 88.94 104 SER A C 1
ATOM 862 O O . SER A 1 104 ? -4.775 -0.344 18.025 1.00 88.94 104 SER A O 1
ATOM 864 N N . LEU A 1 105 ? -5.145 0.147 15.859 1.00 87.69 105 LEU A N 1
ATOM 865 C CA . LEU A 1 105 ? -6.596 0.044 15.920 1.00 87.69 105 LEU A CA 1
ATOM 866 C C . LEU A 1 105 ? -7.062 -1.357 16.352 1.00 87.69 105 LEU A C 1
ATOM 868 O O . LEU A 1 105 ? -7.935 -1.479 17.213 1.00 87.69 105 LEU A O 1
ATOM 872 N N . THR A 1 106 ? -6.447 -2.423 15.830 1.00 85.94 106 THR A N 1
ATOM 873 C CA . THR A 1 106 ? -6.738 -3.803 16.250 1.00 85.94 106 THR A CA 1
ATOM 874 C C . THR A 1 106 ? -6.466 -4.003 17.740 1.00 85.94 106 THR A C 1
ATOM 876 O O . THR A 1 106 ? -7.298 -4.588 18.434 1.00 85.94 106 THR A O 1
ATOM 879 N N . LYS A 1 107 ? -5.348 -3.487 18.268 1.00 84.94 107 LYS A N 1
ATOM 880 C CA . LYS A 1 107 ? -5.036 -3.578 19.704 1.00 84.94 107 LYS A CA 1
ATOM 881 C C . LYS A 1 107 ? -6.093 -2.890 20.559 1.00 84.94 107 LYS A C 1
ATOM 883 O O . LYS A 1 107 ? -6.535 -3.480 21.540 1.00 84.94 107 LYS A O 1
ATOM 888 N N . LEU A 1 108 ? -6.528 -1.691 20.175 1.00 83.56 108 LEU A N 1
ATOM 889 C CA . LEU A 1 108 ? -7.579 -0.973 20.898 1.00 83.56 108 LEU A CA 1
ATOM 890 C C . LEU A 1 108 ? -8.895 -1.739 20.889 1.00 83.56 108 LEU A C 1
ATOM 892 O O . LEU A 1 108 ? -9.509 -1.907 21.936 1.00 83.56 108 LEU A O 1
ATOM 896 N N . PHE A 1 109 ? -9.284 -2.284 19.739 1.00 79.69 109 PHE A N 1
ATOM 897 C CA . PHE A 1 109 ? -10.478 -3.111 19.659 1.00 79.69 109 PHE A CA 1
ATOM 898 C C . PHE A 1 109 ? -10.376 -4.393 20.485 1.00 79.69 109 PHE A C 1
ATOM 900 O O . PHE A 1 109 ? -11.405 -4.856 20.961 1.00 79.69 109 PHE A O 1
ATOM 907 N N . ILE A 1 110 ? -9.198 -5.005 20.625 1.00 75.69 110 ILE A N 1
ATOM 908 C CA . ILE A 1 110 ? -9.010 -6.181 21.489 1.00 75.69 110 ILE A CA 1
ATOM 909 C C . ILE A 1 110 ? -9.127 -5.790 22.962 1.00 75.69 110 ILE A C 1
ATOM 911 O O . ILE A 1 110 ? -9.808 -6.482 23.709 1.00 75.69 110 ILE A O 1
ATOM 915 N N . MET A 1 111 ? -8.511 -4.678 23.371 1.00 72.44 111 MET A N 1
ATOM 916 C CA . MET A 1 111 ? -8.613 -4.183 24.746 1.00 72.44 111 MET A CA 1
ATOM 917 C C . MET A 1 111 ? -10.066 -3.872 25.128 1.00 72.44 111 MET A C 1
ATOM 919 O O . MET A 1 111 ? -10.499 -4.265 26.204 1.00 72.44 111 MET A O 1
ATOM 923 N N . ASP A 1 112 ? -10.841 -3.287 24.211 1.00 70.06 112 ASP A N 1
ATOM 924 C CA . ASP A 1 112 ? -12.267 -3.002 24.420 1.00 70.06 112 ASP A CA 1
ATOM 925 C C . ASP A 1 112 ? -13.134 -4.273 24.569 1.00 70.06 112 ASP A C 1
ATOM 927 O O . ASP A 1 112 ? -14.202 -4.202 25.173 1.00 70.06 112 ASP A O 1
ATOM 931 N N . ILE A 1 113 ? -12.711 -5.449 24.062 1.00 63.56 113 ILE A N 1
ATOM 932 C CA . ILE A 1 113 ? -13.433 -6.723 24.308 1.00 63.56 113 ILE A CA 1
ATOM 933 C C . ILE A 1 113 ? -13.434 -7.055 25.797 1.00 63.56 113 ILE A C 1
ATOM 935 O O . ILE A 1 113 ? -14.440 -7.538 26.313 1.00 63.56 113 ILE A O 1
ATOM 939 N N . CYS A 1 114 ? -12.303 -6.836 26.466 1.00 55.81 114 CYS A N 1
ATOM 940 C CA . CYS A 1 114 ? -12.093 -7.272 27.841 1.00 55.81 114 CYS A CA 1
ATOM 941 C C . CYS A 1 114 ? -12.968 -6.509 28.850 1.00 55.81 114 CYS A C 1
ATOM 943 O O . CYS A 1 114 ? -13.218 -7.038 29.928 1.00 55.81 114 CYS A O 1
ATOM 945 N N . ASP A 1 115 ? -13.481 -5.332 28.473 1.00 56.78 115 ASP A N 1
ATOM 946 C CA . ASP A 1 115 ? -14.309 -4.458 29.318 1.00 56.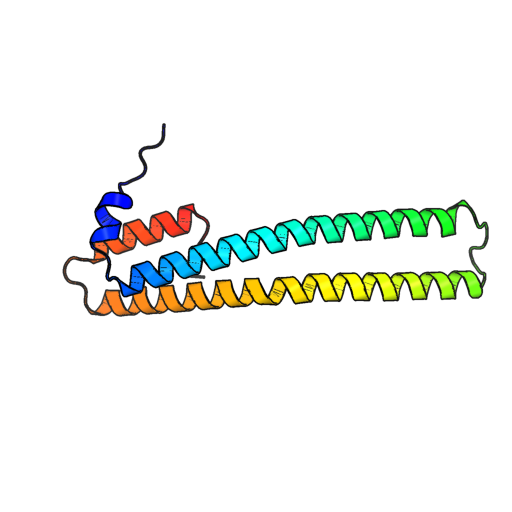78 115 ASP A CA 1
ATOM 947 C C . ASP A 1 115 ? -15.813 -4.470 28.947 1.00 56.78 115 ASP A C 1
ATOM 949 O O . ASP A 1 115 ? -16.615 -3.717 29.505 1.00 56.78 115 ASP A O 1
ATOM 953 N N . CYS A 1 116 ? -16.243 -5.300 27.989 1.00 58.19 116 CYS A N 1
ATOM 954 C CA . CYS A 1 116 ? -17.580 -5.175 27.395 1.00 58.19 116 CYS A CA 1
ATOM 955 C C . CYS A 1 116 ? -18.734 -5.756 28.239 1.00 58.19 116 CYS A C 1
ATOM 957 O O . CYS A 1 116 ? -18.793 -6.958 28.491 1.00 58.19 116 CYS A O 1
ATOM 959 N N . THR A 1 117 ? -19.756 -4.924 28.503 1.00 56.16 117 THR A N 1
ATOM 960 C CA . THR A 1 117 ? -21.121 -5.348 28.900 1.00 56.16 117 THR A CA 1
ATOM 961 C C . THR A 1 117 ? -22.234 -4.914 27.918 1.00 56.16 117 THR A C 1
ATOM 963 O O . THR A 1 117 ? -23.273 -5.568 27.879 1.00 56.16 117 THR A O 1
ATOM 966 N N . SER A 1 118 ? -22.038 -3.889 27.064 1.00 55.81 118 SER A N 1
ATOM 967 C CA . SER A 1 118 ? -23.044 -3.424 26.067 1.00 55.81 118 SER A CA 1
ATOM 968 C C . SER A 1 118 ? -22.484 -2.891 24.729 1.00 55.81 118 SER A C 1
ATOM 970 O O . SER A 1 118 ? -23.178 -2.904 23.712 1.00 55.81 118 SER A O 1
ATOM 972 N N . THR A 1 119 ? -21.215 -2.480 24.675 1.00 58.72 119 THR A N 1
ATOM 973 C CA . THR A 1 119 ? -20.561 -1.818 23.523 1.00 58.72 119 THR A CA 1
ATOM 974 C C . THR A 1 119 ? -20.159 -2.756 22.373 1.00 58.72 119 THR A C 1
ATOM 976 O O . THR A 1 119 ? -19.819 -2.305 21.275 1.00 58.72 119 THR A O 1
ATOM 979 N N . CYS A 1 120 ? -20.259 -4.074 22.570 1.00 65.31 120 CYS A N 1
ATOM 980 C CA . CYS A 1 120 ? -19.832 -5.086 21.597 1.00 65.31 120 CYS A CA 1
ATOM 981 C C . CYS A 1 120 ? -20.597 -5.037 20.258 1.00 65.31 120 CYS A C 1
ATOM 983 O O . CYS A 1 120 ? -20.027 -5.342 19.208 1.00 65.31 120 CYS A O 1
ATOM 985 N N . HIS A 1 121 ? -21.873 -4.631 20.260 1.00 65.31 121 HIS A N 1
ATOM 986 C CA . HIS A 1 121 ? -22.672 -4.575 19.031 1.00 65.31 121 HIS A CA 1
ATOM 987 C C . HIS A 1 121 ? -22.202 -3.457 18.085 1.00 65.31 121 HIS A C 1
ATOM 989 O O . HIS A 1 121 ? -22.008 -3.699 16.892 1.00 65.31 121 HIS A O 1
ATOM 995 N N . CYS A 1 122 ? -21.913 -2.266 18.624 1.00 69.44 122 CYS A N 1
ATOM 996 C CA . CYS A 1 122 ? -21.388 -1.126 17.866 1.00 69.44 122 CYS A CA 1
ATOM 997 C C . CYS A 1 122 ? -20.035 -1.465 17.226 1.00 69.44 122 CYS A C 1
ATOM 999 O O . CYS A 1 122 ? -19.790 -1.165 16.059 1.00 69.44 122 CYS A O 1
ATOM 1001 N N . ARG A 1 123 ? -19.180 -2.171 17.971 1.00 72.31 123 ARG A N 1
ATOM 1002 C CA . ARG A 1 123 ? -17.870 -2.632 17.505 1.00 72.31 123 ARG A CA 1
ATOM 1003 C C . ARG A 1 123 ? -17.966 -3.560 16.293 1.00 72.31 123 ARG A C 1
ATOM 1005 O O . ARG A 1 123 ? -17.267 -3.337 15.310 1.00 72.31 123 ARG A O 1
ATOM 1012 N N . ASN A 1 124 ? -18.844 -4.562 16.321 1.00 76.50 124 ASN A N 1
ATOM 1013 C CA . ASN A 1 124 ? -18.999 -5.496 15.198 1.00 76.50 124 ASN A CA 1
ATOM 1014 C C . ASN A 1 124 ? -19.496 -4.804 13.920 1.00 76.50 124 ASN A C 1
ATOM 1016 O O . ASN A 1 124 ? -19.069 -5.159 12.821 1.00 76.50 124 ASN A O 1
ATOM 1020 N N . LEU A 1 125 ? -20.355 -3.792 14.058 1.00 74.44 125 LEU A N 1
ATOM 1021 C CA . LEU A 1 125 ? -20.824 -2.990 12.928 1.00 74.44 125 LEU A CA 1
ATOM 1022 C C . LEU A 1 125 ? -19.692 -2.166 12.305 1.00 74.44 125 LEU A C 1
ATOM 1024 O O . LEU A 1 125 ? -19.550 -2.160 11.084 1.00 74.44 125 LEU A O 1
ATOM 1028 N N . VAL A 1 126 ? -18.838 -1.554 13.128 1.00 77.31 126 VAL A N 1
ATOM 1029 C CA . VAL A 1 126 ? -17.650 -0.817 12.664 1.00 77.31 126 VAL A CA 1
ATOM 1030 C C . VAL A 1 126 ? -16.642 -1.750 11.995 1.00 77.31 126 VAL A C 1
ATOM 1032 O O . VAL A 1 126 ? -16.142 -1.440 10.919 1.00 77.31 126 VAL A O 1
ATOM 1035 N N . ILE A 1 127 ? -16.376 -2.924 12.576 1.00 81.19 127 ILE A N 1
ATOM 1036 C CA . ILE A 1 127 ? -15.499 -3.936 11.967 1.00 81.19 127 ILE A CA 1
ATOM 1037 C C . ILE A 1 127 ? -16.056 -4.375 10.607 1.00 81.19 127 ILE A C 1
ATOM 1039 O O . ILE A 1 127 ? -15.308 -4.467 9.633 1.00 81.19 127 ILE A O 1
ATOM 1043 N N . SER A 1 128 ? -17.367 -4.615 10.515 1.00 81.25 128 SER A N 1
ATOM 1044 C CA . SER A 1 128 ? -18.009 -4.975 9.250 1.00 81.25 128 SER A CA 1
ATOM 1045 C C . SER A 1 128 ? -17.892 -3.866 8.204 1.00 81.25 128 SER A C 1
ATOM 1047 O O . SER A 1 128 ? -17.712 -4.180 7.027 1.00 81.25 128 SER A O 1
ATOM 1049 N N . ASP A 1 129 ? -18.000 -2.598 8.601 1.00 82.62 129 ASP A N 1
ATOM 1050 C CA . ASP A 1 129 ? -17.843 -1.464 7.692 1.00 82.62 129 ASP A CA 1
ATOM 1051 C C . ASP A 1 129 ? -16.400 -1.311 7.196 1.00 82.62 129 ASP A C 1
ATOM 1053 O O . ASP A 1 129 ? -16.163 -1.209 5.990 1.00 82.62 129 ASP A O 1
ATOM 1057 N N . LEU A 1 130 ? -15.422 -1.408 8.099 1.00 82.75 130 LEU A N 1
ATOM 1058 C CA . LEU A 1 130 ? -14.000 -1.410 7.752 1.00 82.75 130 LEU A CA 1
ATOM 1059 C C . LEU A 1 130 ? -13.677 -2.540 6.766 1.00 82.75 130 LEU A C 1
ATOM 1061 O O . LEU A 1 130 ? -13.010 -2.307 5.756 1.00 82.75 130 LEU A O 1
ATOM 1065 N N . HIS A 1 131 ? -14.229 -3.735 6.990 1.00 85.44 131 HIS A N 1
ATOM 1066 C CA . HIS A 1 131 ? -14.066 -4.869 6.084 1.00 85.44 131 HIS A CA 1
ATOM 1067 C C . HIS A 1 131 ? -14.663 -4.597 4.694 1.00 85.44 131 HIS A C 1
ATOM 1069 O O . HIS A 1 131 ? -14.028 -4.905 3.685 1.00 85.44 131 HIS A O 1
ATOM 1075 N N . LYS A 1 132 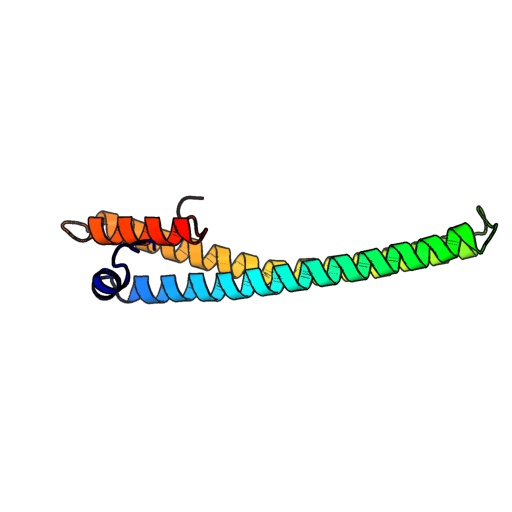? -15.849 -3.975 4.606 1.00 84.81 132 LYS A N 1
ATOM 1076 C CA . LYS A 1 132 ? -16.442 -3.551 3.318 1.00 84.81 132 LYS A CA 1
ATOM 1077 C C . LYS A 1 132 ? -15.561 -2.544 2.583 1.00 84.81 132 LYS A C 1
ATOM 1079 O O . LYS A 1 132 ? -15.465 -2.599 1.362 1.00 84.81 132 LYS A O 1
ATOM 1084 N N . HIS A 1 133 ? -14.876 -1.681 3.324 1.00 79.69 133 HIS A N 1
ATOM 1085 C CA . HIS A 1 133 ? -13.893 -0.753 2.782 1.00 79.69 133 HIS A CA 1
ATOM 1086 C C . HIS A 1 133 ? -12.524 -1.398 2.546 1.00 79.69 133 HIS A C 1
ATOM 1088 O O . HIS A 1 133 ? -11.574 -0.680 2.260 1.00 79.69 133 HIS A O 1
ATOM 1094 N N . GLY A 1 134 ? -12.374 -2.722 2.653 1.00 82.06 134 GLY A N 1
ATOM 1095 C CA . GLY A 1 134 ? -11.115 -3.430 2.408 1.00 82.06 134 GLY A CA 1
ATOM 1096 C C . GLY A 1 134 ? -10.040 -3.177 3.468 1.00 82.06 134 GLY A C 1
ATOM 1097 O O . GLY A 1 134 ? -8.853 -3.194 3.147 1.00 82.06 134 GLY A O 1
ATOM 1098 N N . ILE A 1 135 ? -10.431 -2.863 4.703 1.00 84.00 135 ILE A N 1
ATOM 1099 C CA . ILE A 1 135 ? -9.553 -2.790 5.876 1.00 84.00 135 ILE A CA 1
ATOM 1100 C C . ILE A 1 135 ? -9.850 -4.025 6.723 1.00 84.00 135 ILE A C 1
ATOM 1102 O O . ILE A 1 135 ? -10.909 -4.122 7.340 1.00 84.00 135 ILE A O 1
ATOM 1106 N N . ASN A 1 136 ? -8.921 -4.979 6.746 1.00 81.62 136 ASN A N 1
ATOM 1107 C CA . ASN A 1 136 ? -9.080 -6.194 7.534 1.00 81.62 136 ASN A CA 1
ATOM 1108 C C . ASN A 1 136 ? -8.271 -6.084 8.829 1.00 81.62 136 ASN A C 1
ATOM 1110 O O . ASN A 1 136 ? -7.056 -5.919 8.792 1.00 81.62 136 ASN A O 1
ATOM 1114 N N . LEU A 1 137 ? -8.954 -6.140 9.971 1.00 72.50 137 LEU A N 1
ATOM 1115 C CA . LEU A 1 137 ? -8.333 -5.982 11.293 1.00 72.50 137 LEU A CA 1
ATOM 1116 C C . LEU A 1 137 ? -7.739 -7.291 11.840 1.00 72.50 137 LEU A C 1
ATOM 1118 O O . LEU A 1 137 ? -7.015 -7.255 12.833 1.00 72.50 137 LEU A O 1
ATOM 1122 N N . LEU A 1 138 ? -8.061 -8.430 11.214 1.00 61.72 138 LEU A N 1
ATOM 1123 C CA . LEU A 1 138 ? -7.709 -9.787 11.657 1.00 61.72 138 LEU A CA 1
ATOM 1124 C C . LEU A 1 138 ? -6.664 -10.482 10.761 1.00 61.72 138 LEU A C 1
ATOM 1126 O O . LEU A 1 138 ? -6.496 -11.695 10.866 1.00 61.72 138 LEU A O 1
ATOM 1130 N N . SER A 1 139 ? -5.993 -9.744 9.869 1.00 48.00 139 SER A N 1
ATOM 1131 C CA . SER A 1 139 ? -4.901 -10.266 9.030 1.00 48.00 139 SER A CA 1
ATOM 1132 C C . SER A 1 139 ? -3.531 -10.095 9.671 1.00 48.00 139 SER A C 1
ATOM 1134 O O . SER A 1 139 ? -3.245 -8.942 10.072 1.00 48.00 139 SER A O 1
#